Protein AF-A0A8J6WN56-F1 (afdb_monomer_lite)

Structure (mmCIF, N/CA/C/O backbone):
data_AF-A0A8J6WN56-F1
#
_entry.id   AF-A0A8J6WN56-F1
#
loop_
_atom_site.group_PDB
_atom_site.id
_atom_site.type_symbol
_atom_site.label_atom_id
_atom_site.label_alt_id
_atom_site.label_comp_id
_atom_site.label_asym_id
_atom_site.label_entity_id
_atom_site.label_seq_id
_atom_site.pdbx_PDB_ins_code
_atom_site.Cartn_x
_atom_site.Cartn_y
_atom_site.Cartn_z
_atom_site.occupancy
_atom_site.B_iso_or_equiv
_atom_site.auth_seq_id
_atom_site.auth_comp_id
_atom_site.auth_asym_id
_atom_site.auth_atom_id
_atom_site.pdbx_PDB_model_num
ATOM 1 N N . MET A 1 1 ? 14.653 -5.823 -27.340 1.00 58.91 1 MET A N 1
ATOM 2 C CA . MET A 1 1 ? 15.230 -4.829 -26.411 1.00 58.91 1 MET A CA 1
ATOM 3 C C . MET A 1 1 ? 14.566 -5.067 -25.065 1.00 58.91 1 MET A C 1
ATOM 5 O O . MET A 1 1 ? 13.361 -4.878 -24.975 1.00 58.91 1 MET A O 1
ATOM 9 N N . ALA A 1 2 ? 15.283 -5.626 -24.089 1.00 70.69 2 ALA A N 1
ATOM 10 C CA . ALA A 1 2 ? 14.718 -5.839 -22.758 1.00 70.69 2 ALA A CA 1
ATOM 11 C C . ALA A 1 2 ? 14.717 -4.496 -22.025 1.00 70.69 2 ALA A C 1
ATOM 13 O O . ALA A 1 2 ? 15.750 -3.829 -21.974 1.00 70.69 2 ALA A O 1
ATOM 14 N N . TRP A 1 3 ? 13.563 -4.076 -21.514 1.00 74.00 3 TRP A N 1
ATOM 15 C CA . TRP A 1 3 ? 13.495 -2.918 -20.632 1.00 74.00 3 TRP A CA 1
ATOM 16 C C . TRP A 1 3 ? 14.317 -3.222 -19.375 1.00 74.00 3 TRP A C 1
ATOM 18 O O . TRP A 1 3 ? 14.109 -4.249 -18.732 1.00 74.00 3 TRP A O 1
ATOM 28 N N . GLN A 1 4 ? 15.284 -2.361 -19.065 1.00 75.06 4 GLN A N 1
ATOM 29 C CA . GLN A 1 4 ? 16.082 -2.450 -17.848 1.00 75.06 4 GLN A CA 1
ATOM 30 C C . GLN A 1 4 ? 15.521 -1.448 -16.847 1.00 75.06 4 GLN A C 1
ATOM 32 O O . GLN A 1 4 ? 15.440 -0.255 -17.139 1.00 75.06 4 GLN A O 1
ATOM 37 N N . CYS A 1 5 ? 15.107 -1.952 -15.684 1.00 77.25 5 CYS A N 1
ATOM 38 C CA . CYS A 1 5 ? 14.663 -1.108 -14.585 1.00 77.25 5 CYS A CA 1
ATOM 39 C C . CYS A 1 5 ? 15.832 -0.205 -14.165 1.00 77.25 5 CYS A C 1
ATOM 41 O O . CYS A 1 5 ? 16.888 -0.736 -13.818 1.00 77.25 5 CYS A O 1
ATOM 43 N N . PRO A 1 6 ? 15.681 1.130 -14.182 1.00 82.38 6 PRO A N 1
ATOM 44 C CA . PRO A 1 6 ? 16.773 2.039 -13.843 1.00 82.38 6 PRO A CA 1
ATOM 45 C C . PRO A 1 6 ? 17.072 2.091 -12.335 1.00 82.38 6 PRO A C 1
ATOM 47 O O . PRO A 1 6 ? 17.907 2.887 -11.919 1.00 82.38 6 PRO A O 1
ATOM 50 N N . TYR A 1 7 ? 16.400 1.269 -11.526 1.00 81.00 7 TYR A N 1
ATOM 51 C CA . TYR A 1 7 ? 16.454 1.303 -10.070 1.00 81.00 7 TYR A CA 1
ATOM 52 C C . TYR A 1 7 ? 16.965 -0.010 -9.491 1.00 81.00 7 TYR A C 1
ATOM 54 O O . TYR A 1 7 ? 16.626 -1.103 -9.954 1.00 81.00 7 TYR A O 1
ATOM 62 N N . THR A 1 8 ? 17.767 0.114 -8.442 1.00 84.62 8 THR A N 1
ATOM 63 C CA . THR A 1 8 ? 18.276 -1.008 -7.662 1.00 84.62 8 THR A CA 1
ATOM 64 C C . THR A 1 8 ? 17.163 -1.647 -6.823 1.00 84.62 8 THR A C 1
ATOM 66 O O . THR A 1 8 ? 16.197 -0.976 -6.454 1.00 84.62 8 THR A O 1
ATOM 69 N N . PRO A 1 9 ? 17.299 -2.929 -6.435 1.00 82.19 9 PRO A N 1
ATOM 70 C CA . PRO A 1 9 ? 16.348 -3.574 -5.529 1.00 82.19 9 PRO A CA 1
ATOM 71 C C . PRO A 1 9 ? 16.117 -2.811 -4.214 1.00 82.19 9 PRO A C 1
ATOM 73 O O . PRO A 1 9 ? 15.010 -2.823 -3.683 1.00 82.19 9 PRO A O 1
ATOM 76 N N . LEU A 1 10 ? 17.140 -2.114 -3.707 1.00 84.56 10 LEU A N 1
ATOM 77 C CA . LEU A 1 10 ? 17.029 -1.297 -2.499 1.00 84.56 10 LEU A CA 1
ATOM 78 C C . LEU A 1 10 ? 16.136 -0.070 -2.715 1.00 84.56 10 LEU A C 1
ATOM 80 O O . LEU A 1 10 ? 15.280 0.215 -1.883 1.00 84.56 10 LEU A O 1
ATOM 84 N N . GLU A 1 11 ? 16.308 0.636 -3.832 1.00 83.75 11 GLU A N 1
ATOM 85 C CA . GLU A 1 11 ? 15.471 1.789 -4.183 1.00 83.75 11 GLU A CA 1
ATOM 86 C C . GLU A 1 11 ? 14.017 1.364 -4.410 1.00 83.75 11 GLU A C 1
ATOM 88 O O . GLU A 1 11 ? 13.101 2.049 -3.965 1.00 83.75 11 GLU A O 1
ATOM 93 N N . LEU A 1 12 ? 13.794 0.197 -5.022 1.00 81.44 12 LEU A N 1
ATOM 94 C CA . LEU A 1 12 ? 12.454 -0.381 -5.165 1.00 81.44 12 LEU A CA 1
ATOM 95 C C . LEU A 1 12 ? 11.803 -0.642 -3.803 1.00 81.44 12 LEU A C 1
ATOM 97 O O . LEU A 1 12 ? 10.647 -0.279 -3.590 1.00 81.44 12 LEU A O 1
ATOM 101 N N . HIS A 1 13 ? 12.560 -1.210 -2.862 1.00 82.38 13 HIS A N 1
ATOM 102 C CA . HIS A 1 13 ? 12.071 -1.460 -1.511 1.00 82.38 13 HIS A CA 1
ATOM 103 C C . HIS A 1 13 ? 11.764 -0.161 -0.754 1.00 82.38 13 HIS A C 1
ATOM 105 O O . HIS A 1 13 ? 10.761 -0.081 -0.060 1.00 82.38 13 HIS A O 1
ATOM 111 N N . GLN A 1 14 ? 12.563 0.893 -0.916 1.00 85.81 14 GLN A N 1
ATOM 112 C CA . GLN A 1 14 ? 12.293 2.183 -0.268 1.00 85.81 14 GLN A CA 1
ATOM 113 C C . GLN A 1 14 ? 10.998 2.846 -0.756 1.00 85.81 14 GLN A C 1
ATOM 115 O O . GLN A 1 14 ? 10.372 3.600 -0.012 1.00 85.81 14 GLN A O 1
ATOM 120 N N . LEU A 1 15 ? 10.592 2.580 -1.998 1.00 85.38 15 LEU A N 1
ATOM 121 C CA . LEU A 1 15 ? 9.407 3.189 -2.604 1.00 85.38 15 LEU A CA 1
ATOM 122 C C . LEU A 1 15 ? 8.122 2.409 -2.335 1.00 85.38 15 LEU A C 1
ATOM 124 O O . LEU A 1 15 ? 7.054 3.017 -2.283 1.00 85.38 15 LEU A O 1
ATOM 128 N N . ASN A 1 16 ? 8.225 1.096 -2.135 1.00 86.62 16 ASN A N 1
ATOM 129 C CA . ASN A 1 16 ? 7.132 0.235 -1.699 1.00 86.62 16 ASN A CA 1
ATOM 130 C C . ASN A 1 16 ? 7.616 -0.683 -0.558 1.00 86.62 16 ASN A C 1
ATOM 132 O O . ASN A 1 16 ? 7.823 -1.882 -0.769 1.00 86.62 16 ASN A O 1
ATOM 136 N N . PRO A 1 17 ? 7.824 -0.135 0.656 1.00 85.06 17 PRO A N 1
ATOM 137 C CA . PRO A 1 17 ? 8.459 -0.864 1.761 1.00 85.06 17 PRO A CA 1
ATOM 138 C C . PRO A 1 17 ? 7.638 -2.056 2.245 1.00 85.06 17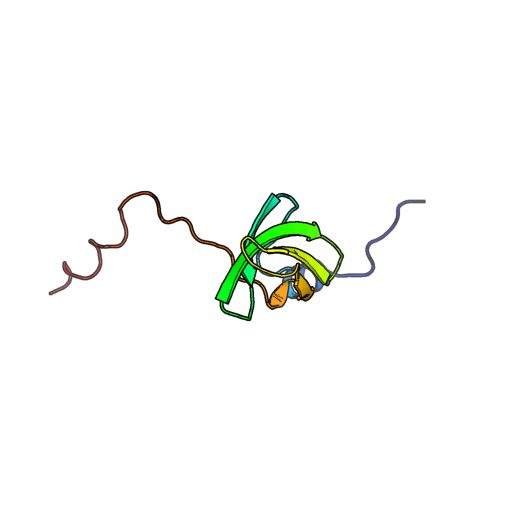 PRO A C 1
ATOM 140 O O . PRO A 1 17 ? 8.186 -3.014 2.787 1.00 85.06 17 PRO A O 1
ATOM 143 N N . HIS A 1 18 ? 6.328 -2.016 2.018 1.00 86.50 18 HIS A N 1
ATOM 144 C CA . HIS A 1 18 ? 5.395 -3.063 2.412 1.00 86.50 18 HIS A CA 1
ATOM 145 C C . HIS A 1 18 ? 5.020 -4.001 1.262 1.00 86.50 18 HIS A C 1
ATOM 147 O O . HIS A 1 18 ? 4.202 -4.889 1.470 1.00 86.50 18 HIS A O 1
ATOM 153 N N . ASN A 1 19 ? 5.631 -3.826 0.082 1.00 88.56 19 ASN A N 1
ATOM 154 C CA . ASN A 1 19 ? 5.360 -4.620 -1.114 1.00 88.56 19 ASN A CA 1
ATOM 155 C C . ASN A 1 19 ? 3.856 -4.716 -1.438 1.00 88.56 19 ASN A C 1
ATOM 157 O O . ASN A 1 19 ? 3.346 -5.803 -1.684 1.00 88.56 19 ASN A O 1
ATOM 161 N N . PHE A 1 20 ? 3.153 -3.579 -1.402 1.00 90.69 20 PHE A N 1
ATOM 162 C CA . PHE A 1 20 ? 1.731 -3.517 -1.724 1.00 90.69 20 PHE A CA 1
ATOM 163 C C . PHE A 1 20 ? 1.457 -3.891 -3.179 1.00 90.69 20 PHE A C 1
ATOM 165 O O . PHE A 1 20 ? 2.117 -3.364 -4.081 1.00 90.69 20 PHE A O 1
ATOM 172 N N . ASP A 1 21 ? 0.419 -4.695 -3.372 1.00 91.44 21 ASP A N 1
ATOM 173 C CA . ASP A 1 21 ? -0.141 -5.101 -4.652 1.00 91.44 21 ASP A CA 1
ATOM 174 C C . ASP A 1 21 ? -1.608 -4.655 -4.796 1.00 91.44 21 ASP A C 1
ATOM 176 O O . ASP A 1 21 ? -2.262 -4.175 -3.865 1.00 91.44 21 ASP A O 1
ATOM 180 N N . TYR A 1 22 ? -2.140 -4.764 -6.016 1.00 92.50 22 TYR A N 1
ATOM 181 C CA . TYR A 1 22 ? -3.557 -4.504 -6.270 1.00 92.50 22 TYR A CA 1
ATOM 182 C C . TYR A 1 22 ? -4.441 -5.439 -5.431 1.00 92.50 22 TYR A C 1
ATOM 184 O O . TYR A 1 22 ? -4.262 -6.655 -5.462 1.00 92.50 22 TYR A O 1
ATOM 192 N N . GLY A 1 23 ? -5.437 -4.873 -4.749 1.00 92.25 23 GLY A N 1
ATOM 193 C CA . GLY A 1 23 ? -6.357 -5.605 -3.877 1.00 92.25 23 GLY A CA 1
ATOM 194 C C . GLY A 1 23 ? -5.933 -5.656 -2.407 1.00 92.25 23 GLY A C 1
ATOM 195 O O . GLY A 1 23 ? -6.740 -6.065 -1.570 1.00 92.25 23 GLY A O 1
ATOM 196 N N . ASP A 1 24 ? -4.728 -5.195 -2.062 1.00 93.62 24 ASP A N 1
ATOM 197 C CA . ASP A 1 24 ? -4.278 -5.181 -0.672 1.00 93.62 24 ASP A CA 1
ATOM 198 C C . ASP A 1 24 ? -5.095 -4.219 0.192 1.00 93.62 24 ASP A C 1
ATOM 200 O O . ASP A 1 24 ? -5.467 -3.115 -0.219 1.00 93.62 24 ASP A O 1
ATOM 204 N N . ARG A 1 25 ? -5.347 -4.632 1.437 1.00 94.62 25 ARG A N 1
ATOM 205 C CA . ARG A 1 25 ? -6.008 -3.807 2.450 1.00 94.62 25 ARG A CA 1
ATOM 206 C C . ARG A 1 25 ? -4.979 -2.969 3.193 1.00 94.62 25 ARG A C 1
ATOM 208 O O . ARG A 1 25 ? -4.014 -3.493 3.753 1.00 94.62 25 ARG A O 1
ATOM 215 N N . VAL A 1 26 ? -5.214 -1.663 3.247 1.00 94.81 26 VAL A N 1
ATOM 216 C CA . VAL A 1 26 ? -4.267 -0.703 3.824 1.00 94.81 26 VAL A CA 1
ATOM 217 C C . VAL A 1 26 ? -4.957 0.305 4.730 1.00 94.81 26 VAL A C 1
ATOM 219 O O . VAL A 1 26 ? -6.160 0.556 4.634 1.00 94.81 26 VAL A O 1
ATOM 222 N N . VAL A 1 27 ? -4.160 0.895 5.613 1.00 95.00 27 VAL A N 1
ATOM 223 C CA . VAL A 1 27 ? -4.510 2.046 6.437 1.00 95.00 27 VAL A CA 1
ATOM 224 C C . VAL A 1 27 ? -3.886 3.286 5.804 1.00 95.00 27 VAL A C 1
ATOM 226 O O . VAL A 1 27 ? -2.671 3.355 5.601 1.00 95.00 27 VAL A O 1
ATOM 229 N N . LEU A 1 28 ? -4.737 4.261 5.505 1.00 94.75 28 LEU A N 1
ATOM 230 C CA . LEU A 1 28 ? -4.389 5.569 4.973 1.00 94.75 28 LEU A CA 1
ATOM 231 C C . LEU A 1 28 ? -3.700 6.446 6.038 1.00 94.75 28 LEU A C 1
ATOM 233 O O . LEU A 1 28 ? -3.848 6.200 7.242 1.00 94.75 28 LEU A O 1
ATOM 237 N N . PRO A 1 29 ? -2.985 7.513 5.634 1.00 93.38 29 PRO A N 1
ATOM 238 C CA . PRO A 1 29 ? -2.298 8.412 6.569 1.00 93.38 29 PRO A CA 1
ATOM 239 C C . PRO A 1 29 ? -3.242 9.131 7.543 1.00 93.38 29 PRO A C 1
ATOM 241 O O . PRO A 1 29 ? -2.851 9.474 8.655 1.00 93.38 29 PRO A O 1
ATOM 244 N N . ASP A 1 30 ? -4.497 9.331 7.137 1.00 91.75 30 ASP A N 1
ATOM 245 C CA . ASP A 1 30 ? -5.558 9.931 7.952 1.00 91.75 30 ASP A CA 1
ATOM 246 C C . ASP A 1 30 ? -6.253 8.928 8.896 1.00 91.75 30 ASP A C 1
ATOM 248 O O . ASP A 1 30 ? -7.179 9.292 9.618 1.00 91.75 30 ASP A O 1
ATOM 252 N N . GLY A 1 31 ? -5.802 7.670 8.912 1.00 89.81 31 GLY A N 1
ATOM 253 C CA . GLY A 1 31 ? -6.327 6.606 9.764 1.00 89.81 31 GLY A CA 1
ATOM 254 C C . GLY A 1 31 ? -7.521 5.850 9.183 1.00 89.81 31 GLY A C 1
ATOM 255 O O . GLY A 1 31 ? -7.948 4.868 9.789 1.00 89.81 31 GLY A O 1
ATOM 256 N N . ARG A 1 32 ? -8.050 6.248 8.018 1.00 93.62 32 ARG A N 1
ATOM 257 C CA . ARG A 1 32 ? -9.087 5.476 7.319 1.00 93.62 32 ARG A CA 1
ATOM 258 C C . ARG A 1 32 ? -8.506 4.195 6.723 1.00 93.62 32 ARG A C 1
ATOM 260 O O . ARG A 1 32 ? -7.301 4.075 6.520 1.00 93.62 32 ARG A O 1
ATOM 267 N N . THR A 1 33 ? -9.369 3.241 6.406 1.00 95.19 33 THR A N 1
ATOM 268 C CA . THR A 1 33 ? -8.999 2.011 5.699 1.00 95.19 33 THR A CA 1
ATOM 269 C C . THR A 1 33 ? -9.484 2.045 4.259 1.00 95.19 33 THR A C 1
ATOM 271 O O . THR A 1 33 ? -10.423 2.769 3.917 1.00 95.19 33 THR A O 1
ATOM 274 N N . GLY A 1 34 ? -8.834 1.263 3.406 1.00 94.88 34 GLY A N 1
ATOM 275 C CA . GLY A 1 34 ? -9.238 1.109 2.017 1.00 94.88 34 GLY A CA 1
ATOM 276 C C . GLY A 1 34 ? -8.542 -0.058 1.335 1.00 94.88 34 GLY A C 1
ATOM 277 O O . GLY A 1 34 ? -7.788 -0.812 1.959 1.00 94.88 34 GLY A O 1
ATOM 278 N N . MET A 1 35 ? -8.819 -0.207 0.044 1.00 96.56 35 MET A N 1
ATOM 279 C CA . MET A 1 35 ? -8.233 -1.231 -0.814 1.00 96.56 35 MET A CA 1
ATOM 280 C C . MET A 1 35 ? -7.373 -0.588 -1.900 1.00 96.56 35 MET A C 1
ATOM 282 O O . MET A 1 35 ? -7.793 0.371 -2.547 1.00 96.56 35 MET A O 1
ATOM 286 N N . VAL A 1 36 ? -6.169 -1.111 -2.118 1.00 95.62 36 VAL A N 1
ATOM 287 C CA . VAL A 1 36 ? -5.272 -0.630 -3.171 1.00 95.62 36 VAL A CA 1
ATOM 288 C C . VAL A 1 36 ? -5.889 -0.924 -4.5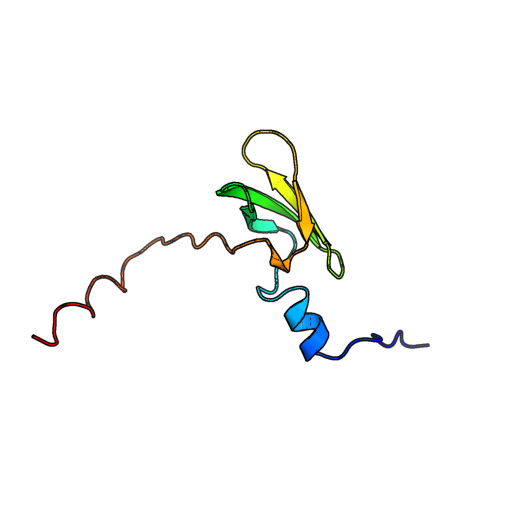38 1.00 95.62 36 VAL A C 1
ATOM 290 O O . VAL A 1 36 ? -6.015 -2.078 -4.942 1.00 95.62 36 VAL A O 1
ATOM 293 N N . SER A 1 37 ? -6.248 0.126 -5.275 1.00 95.31 37 SER A N 1
ATOM 294 C CA . SER A 1 37 ? -6.877 0.027 -6.597 1.00 95.31 37 SER A CA 1
ATOM 295 C C . SER A 1 37 ? -5.902 0.252 -7.747 1.00 95.31 37 SER A C 1
ATOM 297 O O . SER A 1 37 ? -6.168 -0.135 -8.887 1.00 95.31 37 SER A O 1
ATOM 299 N N . LYS A 1 38 ? -4.732 0.839 -7.470 1.00 93.56 38 LYS A N 1
ATOM 300 C CA . LYS A 1 38 ? -3.636 0.941 -8.437 1.00 93.56 38 LYS A CA 1
ATOM 301 C C . LYS A 1 38 ? -2.291 1.056 -7.738 1.00 93.56 38 LYS A C 1
ATOM 303 O O . LYS A 1 38 ? -2.107 1.935 -6.900 1.00 93.56 38 LYS A O 1
ATOM 308 N N . VAL A 1 39 ? -1.330 0.251 -8.182 1.00 89.69 39 VAL A N 1
ATOM 309 C CA . VAL A 1 39 ? 0.076 0.348 -7.775 1.00 89.69 39 VAL A CA 1
ATOM 310 C C . VAL A 1 39 ? 0.870 0.953 -8.924 1.00 89.69 39 VAL A C 1
ATOM 312 O O . VAL A 1 39 ? 0.935 0.409 -10.026 1.00 89.69 39 VAL A O 1
ATOM 315 N N . GLY A 1 40 ? 1.410 2.143 -8.697 1.00 84.75 40 GLY A N 1
ATOM 316 C CA . GLY A 1 40 ? 2.438 2.739 -9.537 1.00 84.75 40 GLY A CA 1
ATOM 317 C C . GLY A 1 40 ? 3.822 2.495 -8.945 1.00 84.75 40 GLY A C 1
ATOM 318 O O . GLY A 1 40 ? 3.984 1.806 -7.949 1.00 84.75 40 GLY A O 1
ATOM 319 N N . TYR A 1 41 ? 4.833 3.116 -9.545 1.00 79.94 41 TYR A N 1
ATOM 320 C CA . TYR A 1 41 ? 6.217 2.952 -9.103 1.00 79.94 41 TYR A CA 1
ATOM 321 C C . TYR A 1 41 ? 6.459 3.429 -7.656 1.00 79.94 41 TYR A C 1
ATOM 323 O O . TYR A 1 41 ? 6.981 2.697 -6.827 1.00 79.94 41 TYR A O 1
ATOM 331 N N . LYS A 1 42 ? 6.050 4.668 -7.358 1.00 85.94 42 LYS A N 1
ATOM 332 C CA . LYS A 1 42 ? 6.148 5.298 -6.024 1.00 85.94 42 LYS A CA 1
ATOM 333 C C . LYS A 1 42 ? 4.803 5.743 -5.455 1.00 85.94 42 LYS A C 1
ATOM 335 O O . LYS A 1 42 ? 4.707 6.093 -4.283 1.00 85.94 42 LYS A O 1
ATOM 340 N N . TYR A 1 43 ? 3.785 5.783 -6.310 1.00 91.06 43 TYR A N 1
ATOM 341 C CA . TYR A 1 43 ? 2.460 6.290 -5.990 1.00 91.06 43 TYR A CA 1
ATOM 342 C C . TYR A 1 43 ? 1.444 5.159 -6.031 1.00 91.06 43 TYR A C 1
ATOM 344 O O . TYR A 1 43 ? 1.505 4.319 -6.927 1.00 91.06 43 TYR A O 1
ATOM 352 N N . GLY A 1 44 ? 0.497 5.181 -5.102 1.00 92.81 44 GLY A N 1
ATOM 353 C CA . GLY A 1 44 ? -0.643 4.278 -5.059 1.00 92.81 44 GLY A CA 1
ATOM 354 C C . GLY A 1 44 ? -1.955 5.042 -5.139 1.00 92.81 44 GLY A C 1
ATOM 355 O O . GLY A 1 44 ? -2.030 6.216 -4.768 1.00 92.81 44 GLY A O 1
ATOM 356 N N . HIS A 1 45 ? -2.986 4.370 -5.637 1.00 95.94 45 HIS A N 1
ATOM 357 C CA . HIS A 1 45 ? -4.371 4.774 -5.439 1.00 95.94 45 HIS A CA 1
ATOM 358 C C . HIS A 1 45 ? -5.032 3.766 -4.507 1.00 95.94 45 HIS A C 1
ATOM 360 O O . HIS A 1 45 ? -4.812 2.559 -4.640 1.00 95.94 45 HIS A O 1
ATOM 366 N N . VAL A 1 46 ? -5.828 4.276 -3.578 1.00 96.31 46 VAL A N 1
ATOM 367 C CA . VAL A 1 46 ? -6.568 3.474 -2.613 1.00 96.31 46 VAL A CA 1
ATOM 368 C C . VAL A 1 46 ? -8.018 3.921 -2.653 1.00 96.31 46 VAL A C 1
ATOM 370 O O . VAL A 1 46 ? -8.314 5.094 -2.416 1.00 96.31 46 VAL A O 1
ATOM 373 N N . ASP A 1 47 ? -8.903 2.973 -2.922 1.00 96.62 47 ASP A N 1
ATOM 374 C CA . ASP A 1 47 ? -10.341 3.178 -2.827 1.00 96.62 47 ASP A CA 1
ATOM 375 C C . ASP A 1 47 ? -10.686 3.102 -1.338 1.00 96.62 47 ASP A C 1
ATOM 377 O O . ASP A 1 47 ? -10.518 2.060 -0.692 1.00 96.62 47 ASP A O 1
ATOM 381 N N . ALA A 1 48 ? -11.047 4.246 -0.757 1.00 94.81 48 ALA A N 1
ATOM 382 C CA . ALA A 1 48 ? -11.291 4.350 0.676 1.00 94.81 48 ALA A CA 1
ATOM 383 C C . ALA A 1 48 ? -12.644 3.719 1.027 1.00 94.81 48 ALA A C 1
ATOM 385 O O . ALA A 1 48 ? -13.634 3.943 0.335 1.00 94.81 48 ALA A O 1
ATOM 386 N N . ASP A 1 49 ? -12.721 3.002 2.151 1.00 92.69 49 ASP A N 1
ATOM 387 C CA . ASP A 1 49 ? -13.985 2.393 2.598 1.00 92.69 49 ASP A CA 1
ATOM 388 C C . ASP A 1 49 ? -15.047 3.450 2.921 1.00 92.69 49 ASP A C 1
ATOM 390 O O . ASP A 1 49 ? -16.250 3.209 2.830 1.00 92.69 49 ASP A O 1
ATOM 394 N N . THR A 1 50 ? -14.592 4.630 3.346 1.00 91.94 50 THR A N 1
ATOM 395 C CA . THR A 1 50 ? -15.448 5.769 3.656 1.00 91.94 50 THR A CA 1
ATOM 396 C C . THR A 1 50 ? -14.858 7.053 3.087 1.00 91.94 50 THR A C 1
ATOM 398 O O . THR A 1 50 ? -13.671 7.346 3.250 1.00 91.94 50 THR A O 1
ATOM 401 N N . GLY A 1 51 ? -15.711 7.859 2.456 1.00 90.38 51 GLY A N 1
ATOM 402 C CA . GLY A 1 51 ? -15.336 9.157 1.901 1.00 90.38 51 GLY A CA 1
ATOM 403 C C . GLY A 1 51 ? -14.682 9.063 0.523 1.00 90.38 51 GLY A C 1
ATOM 404 O O . GLY A 1 51 ? -15.023 8.201 -0.276 1.00 90.38 51 GLY A O 1
ATOM 405 N N . ALA A 1 52 ? -13.788 10.009 0.233 1.00 92.69 52 ALA A N 1
ATOM 406 C CA . ALA A 1 52 ? -13.111 10.097 -1.058 1.00 92.69 52 ALA A CA 1
ATOM 407 C C . ALA A 1 52 ? -11.886 9.176 -1.131 1.00 92.69 52 ALA A C 1
ATOM 409 O O . ALA A 1 52 ? -11.189 8.993 -0.122 1.00 92.69 52 ALA A O 1
ATOM 410 N N . ASP A 1 53 ? -11.609 8.690 -2.343 1.00 93.31 53 ASP A N 1
ATOM 411 C CA . ASP A 1 53 ? -10.412 7.925 -2.689 1.00 93.31 53 ASP A CA 1
ATOM 412 C C . ASP A 1 53 ? -9.133 8.684 -2.342 1.00 93.31 53 ASP A C 1
ATOM 414 O O . ASP A 1 53 ? -9.059 9.917 -2.399 1.00 93.31 53 ASP A O 1
ATOM 418 N N . TRP A 1 54 ? -8.091 7.922 -2.037 1.00 95.56 54 TRP A N 1
ATOM 419 C CA . TRP A 1 54 ? -6.781 8.449 -1.703 1.00 95.56 54 TRP A CA 1
ATOM 420 C C . TRP A 1 54 ? -5.778 8.204 -2.832 1.00 95.56 54 TRP A C 1
ATOM 422 O O . TRP A 1 54 ? -5.789 7.167 -3.498 1.00 95.56 54 TRP A O 1
ATOM 432 N N . LYS A 1 55 ? -4.890 9.179 -3.048 1.00 95.50 55 LYS A N 1
ATOM 433 C CA . LYS A 1 55 ? -3.790 9.112 -4.016 1.00 95.50 55 LYS A CA 1
ATOM 434 C C . LYS A 1 55 ? -2.549 9.731 -3.390 1.00 95.50 55 LYS A C 1
ATOM 436 O O . LYS A 1 55 ? -2.585 10.898 -3.007 1.00 95.50 55 LYS A O 1
ATOM 441 N N . GLY A 1 56 ? -1.457 8.983 -3.322 1.00 94.19 56 GLY A N 1
ATOM 442 C CA . GLY A 1 56 ? -0.242 9.451 -2.658 1.00 94.19 56 GLY A CA 1
ATOM 443 C C . GLY A 1 56 ? 0.886 8.433 -2.703 1.00 94.19 56 GLY A C 1
ATOM 444 O O . GLY A 1 56 ? 0.873 7.526 -3.5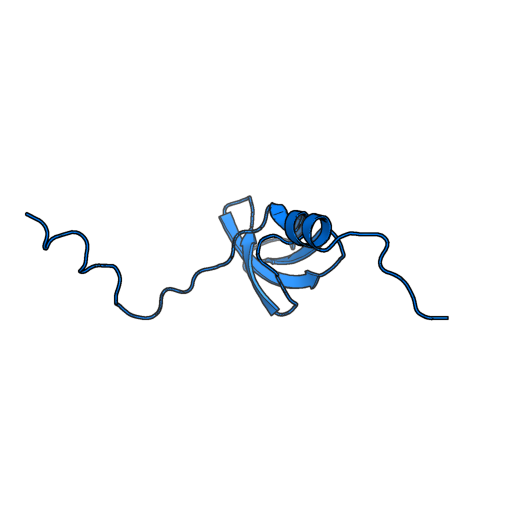36 1.00 94.19 56 GLY A O 1
ATOM 445 N N . TYR A 1 57 ? 1.895 8.609 -1.853 1.00 94.38 57 TYR A N 1
ATOM 446 C CA . TYR A 1 57 ? 3.082 7.753 -1.837 1.00 94.38 57 TYR A CA 1
ATOM 447 C C . TYR A 1 57 ? 2.814 6.423 -1.132 1.00 94.38 57 TYR A C 1
ATOM 449 O O . TYR A 1 57 ? 2.318 6.409 -0.010 1.00 94.38 57 TYR A O 1
ATOM 457 N N . LEU A 1 58 ? 3.212 5.302 -1.742 1.00 91.44 58 LEU A N 1
ATOM 458 C CA . LEU A 1 58 ? 3.022 3.967 -1.149 1.00 91.44 58 LEU A CA 1
ATOM 459 C C . LEU A 1 58 ? 3.704 3.829 0.223 1.00 91.44 58 LEU A C 1
ATOM 461 O O . LEU A 1 58 ? 3.197 3.125 1.087 1.00 91.44 58 LEU A O 1
ATOM 465 N N . ALA A 1 59 ? 4.804 4.549 0.449 1.00 90.62 59 ALA A N 1
ATOM 466 C CA . ALA A 1 59 ? 5.511 4.581 1.729 1.00 90.62 59 ALA A CA 1
ATOM 467 C C . ALA A 1 59 ? 4.719 5.234 2.885 1.00 90.62 59 ALA A C 1
ATOM 469 O O . ALA A 1 59 ? 5.089 5.058 4.041 1.00 90.62 59 ALA A O 1
ATOM 470 N N . GLU A 1 60 ? 3.653 5.990 2.600 1.00 93.12 60 GLU A N 1
ATOM 471 C CA . GLU A 1 60 ? 2.783 6.587 3.629 1.00 93.12 60 GLU A CA 1
ATOM 472 C C . GLU A 1 60 ? 1.664 5.636 4.078 1.00 93.12 60 GLU A C 1
ATOM 474 O O . GLU A 1 60 ? 1.005 5.873 5.093 1.00 93.12 60 GLU A O 1
ATOM 479 N N . LEU A 1 61 ? 1.431 4.566 3.316 1.00 92.31 61 LEU A N 1
ATOM 480 C CA . LEU A 1 61 ? 0.424 3.563 3.619 1.00 92.31 61 LEU A CA 1
ATOM 481 C C . LEU A 1 61 ? 0.967 2.561 4.628 1.00 92.31 61 LEU A C 1
ATOM 483 O O . LEU A 1 61 ? 2.138 2.186 4.596 1.00 92.31 61 LEU A O 1
ATOM 487 N N . ARG A 1 62 ? 0.085 2.072 5.497 1.00 93.38 62 ARG A N 1
ATOM 488 C CA . ARG A 1 62 ? 0.404 0.978 6.418 1.00 93.38 62 ARG A CA 1
ATOM 489 C C . ARG A 1 62 ? -0.416 -0.258 6.057 1.00 93.38 62 ARG A C 1
ATOM 491 O O . ARG A 1 62 ? -1.581 -0.107 5.694 1.00 93.38 62 ARG A O 1
ATOM 498 N N . PRO A 1 63 ? 0.138 -1.473 6.166 1.00 91.94 63 PRO A N 1
ATOM 499 C CA . PRO A 1 63 ? -0.637 -2.687 5.948 1.00 91.94 63 PRO A CA 1
ATOM 500 C C . PRO A 1 63 ? -1.758 -2.793 6.987 1.00 91.94 63 PRO A C 1
ATOM 502 O O . PRO A 1 63 ? -1.536 -2.553 8.178 1.00 91.94 63 PRO A O 1
ATOM 505 N N . LEU A 1 64 ? -2.966 -3.154 6.546 1.00 89.12 64 LEU A N 1
ATOM 506 C CA . LEU A 1 64 ? -4.049 -3.484 7.465 1.00 89.12 64 LEU A CA 1
ATOM 507 C C . LEU A 1 64 ? -3.821 -4.906 7.982 1.00 89.12 64 LEU A C 1
ATOM 509 O O . LEU A 1 64 ? -4.203 -5.882 7.340 1.00 89.12 64 LEU A O 1
ATOM 513 N N . VAL A 1 65 ? -3.199 -5.027 9.153 1.00 81.12 65 VAL A N 1
ATOM 514 C CA . VAL A 1 65 ? -3.052 -6.322 9.824 1.00 81.12 65 VAL A CA 1
ATOM 515 C C . VAL A 1 65 ? -4.422 -6.730 10.357 1.00 81.12 65 VAL A C 1
ATOM 517 O O . VAL A 1 65 ? -4.892 -6.219 11.371 1.00 81.12 65 VAL A O 1
ATOM 520 N N . THR A 1 66 ? -5.095 -7.625 9.639 1.00 63.59 66 THR A N 1
ATOM 521 C CA . THR A 1 66 ? -6.314 -8.273 10.125 1.00 63.59 66 THR A CA 1
ATOM 522 C C . THR A 1 66 ? -5.865 -9.385 11.064 1.00 63.59 66 THR A C 1
ATOM 524 O O . THR A 1 66 ? -5.575 -10.499 10.641 1.00 63.59 66 THR A O 1
ATOM 527 N N . GLU A 1 67 ? -5.704 -9.061 12.347 1.00 56.03 67 GLU A N 1
ATOM 528 C CA . GLU A 1 67 ? -5.527 -10.078 13.383 1.00 56.03 67 GLU A CA 1
ATOM 529 C C . GLU A 1 67 ? -6.827 -10.880 13.523 1.00 56.03 67 GLU A C 1
ATOM 531 O O . GLU A 1 67 ? -7.637 -10.637 14.413 1.00 56.03 67 GLU A O 1
ATOM 536 N N . GLU A 1 68 ? -7.028 -11.874 12.667 1.00 48.91 68 GLU A N 1
ATOM 537 C CA . GLU A 1 68 ? -7.849 -13.014 13.041 1.00 48.91 68 GLU A CA 1
ATOM 538 C C . GLU A 1 68 ? -6.927 -14.123 13.576 1.00 48.91 68 GLU A C 1
ATOM 540 O O . GLU A 1 68 ? -6.257 -14.833 12.834 1.00 48.91 68 GLU A O 1
ATOM 545 N N . ILE A 1 69 ? -6.974 -14.274 14.910 1.00 48.50 69 ILE A N 1
ATOM 546 C CA . ILE A 1 69 ? -6.673 -15.486 15.700 1.00 48.50 69 ILE A CA 1
ATOM 547 C C . ILE A 1 69 ? -5.225 -15.630 16.256 1.00 48.50 69 ILE A C 1
ATOM 549 O O . ILE A 1 69 ? -4.413 -16.429 15.809 1.00 48.50 69 ILE A O 1
ATOM 553 N N . GLY A 1 70 ? -4.950 -14.963 17.388 1.00 46.72 70 GLY A N 1
ATOM 554 C CA . GLY A 1 70 ? -4.733 -15.703 18.647 1.00 46.72 70 GLY A CA 1
ATOM 555 C C . GLY A 1 70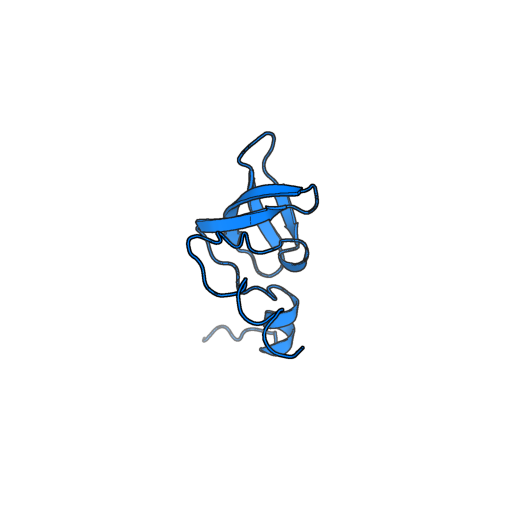 ? -3.375 -16.336 19.017 1.00 46.72 70 GLY A C 1
ATOM 556 O O . GLY A 1 70 ? -3.410 -17.418 19.598 1.00 46.72 70 GLY A O 1
ATOM 557 N N . GLN A 1 71 ? -2.203 -15.704 18.829 1.00 46.28 71 GLN A N 1
ATOM 558 C CA . GLN A 1 71 ? -0.956 -16.235 19.447 1.00 46.28 71 GLN A CA 1
ATOM 559 C C . GLN A 1 71 ? -0.003 -15.257 20.159 1.00 46.28 71 GLN A C 1
ATOM 561 O O . GLN A 1 71 ? 0.798 -15.713 20.974 1.00 46.28 71 GLN A O 1
ATOM 566 N N . ALA A 1 72 ? -0.085 -13.937 19.983 1.00 45.72 72 ALA A N 1
ATOM 567 C CA . ALA A 1 72 ? 0.913 -13.048 20.602 1.00 45.72 72 ALA A CA 1
ATOM 568 C C . ALA A 1 72 ? 0.550 -12.526 22.010 1.00 45.72 72 ALA A C 1
ATOM 570 O O . ALA A 1 72 ? 1.359 -11.850 22.637 1.00 45.72 72 ALA A O 1
ATOM 571 N N . ARG A 1 73 ? -0.627 -12.863 22.563 1.00 45.84 7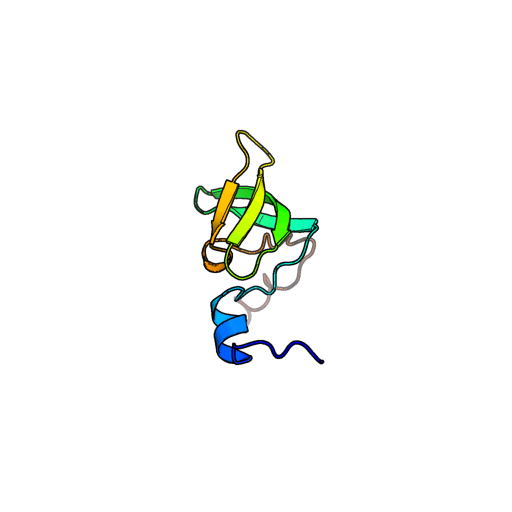3 ARG A N 1
ATOM 572 C CA . ARG A 1 73 ? -1.022 -12.433 23.924 1.00 45.84 73 ARG A CA 1
ATOM 573 C C . ARG A 1 73 ? -0.389 -13.268 25.054 1.00 45.84 73 ARG A C 1
ATOM 575 O O . ARG A 1 73 ? -0.552 -12.917 26.217 1.00 45.84 73 ARG A O 1
ATOM 582 N N . VAL A 1 74 ? 0.331 -14.355 24.750 1.00 48.50 74 VAL A N 1
ATOM 583 C CA . VAL A 1 74 ? 0.811 -15.314 25.775 1.00 48.50 74 VAL A CA 1
ATOM 584 C C . VAL A 1 74 ? 2.310 -15.210 26.091 1.00 48.50 74 VAL A C 1
ATOM 586 O O . VAL A 1 74 ? 2.714 -15.623 27.172 1.00 48.50 74 VAL A O 1
ATOM 589 N N . GLN A 1 75 ? 3.156 -14.610 25.246 1.00 48.00 75 GLN A N 1
ATOM 590 C CA . GLN A 1 75 ? 4.602 -14.556 25.549 1.00 48.00 75 GLN A CA 1
ATOM 591 C C . GLN A 1 75 ? 5.017 -13.409 26.486 1.00 48.00 75 GLN A C 1
ATOM 593 O O . GLN A 1 75 ? 6.157 -13.377 26.939 1.00 48.00 75 GLN A O 1
ATOM 598 N N . GLN A 1 76 ? 4.107 -12.488 26.824 1.00 50.16 76 GLN A N 1
ATOM 599 C CA . GLN A 1 76 ? 4.440 -11.312 27.637 1.00 50.16 76 GLN A CA 1
ATOM 600 C C . GLN A 1 76 ? 4.369 -11.547 29.162 1.00 50.16 76 GLN A C 1
ATOM 602 O O . GLN A 1 76 ? 4.666 -10.627 29.916 1.00 50.16 76 GLN A O 1
ATOM 607 N N . LEU A 1 77 ? 3.986 -12.737 29.651 1.00 54.12 77 LEU A N 1
ATOM 608 C CA . LEU A 1 77 ? 3.757 -12.952 31.095 1.00 54.12 77 LEU A CA 1
ATOM 609 C C . LEU A 1 77 ? 4.468 -14.162 31.726 1.00 54.12 77 LEU A C 1
ATOM 611 O O . LEU A 1 77 ? 4.361 -14.336 32.934 1.00 54.12 77 LEU A O 1
ATOM 615 N N . SER A 1 78 ? 5.208 -14.979 30.972 1.00 51.00 78 SER A N 1
ATOM 616 C CA . SER A 1 78 ? 5.867 -16.191 31.507 1.00 51.00 78 SER A CA 1
ATOM 617 C C . SER A 1 78 ? 7.349 -16.020 31.871 1.00 51.00 78 SER A C 1
ATOM 619 O O . SER A 1 78 ? 8.024 -17.008 32.144 1.00 51.00 78 SER A O 1
ATOM 621 N N . LEU A 1 79 ? 7.862 -14.787 31.891 1.00 52.56 79 LEU A N 1
ATOM 622 C CA . LEU A 1 79 ? 9.228 -14.468 32.341 1.00 52.56 79 LEU A CA 1
ATOM 623 C C . LEU A 1 79 ? 9.257 -13.653 33.648 1.00 52.56 79 LEU A C 1
ATOM 625 O O . LEU A 1 79 ? 10.226 -12.941 33.904 1.00 52.56 79 LEU A O 1
ATOM 629 N N . LEU A 1 80 ? 8.203 -13.762 34.464 1.00 44.00 80 LEU A N 1
ATOM 630 C CA . LEU A 1 80 ? 8.214 -13.334 35.867 1.00 44.00 80 LEU A CA 1
ATOM 631 C C . LEU A 1 80 ? 8.519 -14.519 36.784 1.00 44.00 80 LEU A C 1
ATOM 633 O O . LEU A 1 80 ? 7.884 -15.580 36.589 1.00 44.00 80 LEU A O 1
#

Sequence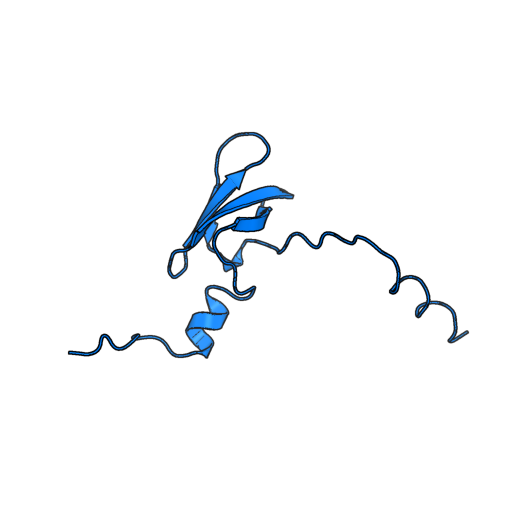 (80 aa):
MAWQCPYTPLELHQLNPHNFDYGDRVVLPDGRTGMVSKVGYKYGHVDADTGADWKGYLAELRPLVTEEIGQARVQQLSLL

Secondary structure (DSSP, 8-state):
-PPPPSS-HHHHHHHSTT---TT-EEE-TTS-EEEEEEE-SSEEEEEESSSS-EEEEGGG-EE-----S-STTSTTSTT-

pLDDT: mean 81.71, std 16.66, range [44.0, 96.62]

Foldseek 3Di:
DDDDDPDDPVVQCQLQVPPDDFQFWKQALVRFIFGFHDDDSQKTWTCTPDDDIDIDGNNSIGGDPPPDDDDPPPPPPPPD

Radius of gyration: 16.75 Å; chains: 1; bounding box: 34×26×62 Å